Protein AF-A0A7V9P9R4-F1 (afdb_monomer_lite)

pLDDT: mean 74.54, std 16.04, range [38.25, 96.06]

Secondary structure (DSSP, 8-state):
-B-TTT--B--TT-SB-TTT--B------TTS---HHHHHHHHHHHHHHHHHHHHHHHHHHHHHT--HHHHHHHHHHHHHHHHHHHHHHHHHHHHHHHHHHHHHHHHHHHHHHHHHHHHHHHT---------SSS-S-------------

Radius of gyration: 39.97 Å; chains: 1; bounding box: 58×29×146 Å

Sequence (150 aa):
MFCQSCGNEIKEEQTFCRMCGEQASFGEISLFKMSLSKRASIFSLGAGGILIFLFLFIFLKSLLGLSDGVLFGFLLFTSLLSSGTAALLFMKIKEINGTFKKAESRRKIGNLREESKQIGEKSFVPISWSVTDKTTKNLLPNKKRITGEL

Structure (mmCIF, N/CA/C/O backbone):
data_AF-A0A7V9P9R4-F1
#
_entry.id   AF-A0A7V9P9R4-F1
#
loop_
_atom_site.group_PDB
_atom_site.id
_atom_site.type_symbol
_atom_site.label_atom_id
_atom_site.label_alt_id
_atom_site.label_comp_id
_atom_site.label_asym_id
_atom_site.label_entity_id
_atom_site.label_seq_id
_atom_site.pdbx_PDB_ins_code
_atom_site.Cartn_x
_atom_site.Cartn_y
_atom_site.Cartn_z
_atom_site.occupancy
_atom_site.B_iso_or_equiv
_atom_site.auth_seq_id
_atom_site.auth_comp_id
_atom_site.auth_asym_id
_atom_site.auth_atom_id
_atom_site.pdbx_PDB_model_num
ATOM 1 N N . MET A 1 1 ? -15.824 -6.589 24.892 1.00 67.94 1 MET A N 1
ATOM 2 C CA . MET A 1 1 ? -16.174 -6.024 23.555 1.00 67.94 1 MET A CA 1
ATOM 3 C C . MET A 1 1 ? -17.678 -5.779 23.499 1.00 67.94 1 MET A C 1
ATOM 5 O O . MET A 1 1 ? -18.345 -6.301 24.370 1.00 67.94 1 MET A O 1
ATOM 9 N N . PHE A 1 2 ? -18.242 -5.037 22.539 1.00 79.25 2 PHE A N 1
ATOM 10 C CA . PHE A 1 2 ? -19.699 -4.793 22.482 1.00 79.25 2 PHE A CA 1
ATOM 11 C C . PHE A 1 2 ? -20.305 -5.265 21.155 1.00 79.25 2 PHE A C 1
ATOM 13 O O . PHE A 1 2 ? -19.676 -5.125 20.105 1.00 79.25 2 PHE A O 1
ATOM 20 N N . CYS A 1 3 ? -21.517 -5.824 21.194 1.00 81.06 3 CYS A N 1
ATOM 21 C CA . CYS A 1 3 ? -22.257 -6.237 20.002 1.00 81.06 3 CYS A CA 1
ATOM 22 C C . CYS A 1 3 ? -22.604 -5.028 19.122 1.00 81.06 3 CYS A C 1
ATOM 24 O O . CYS A 1 3 ? -23.152 -4.051 19.624 1.00 81.06 3 CYS A O 1
ATOM 26 N N . GLN A 1 4 ? -22.372 -5.101 17.808 1.00 78.25 4 GLN A N 1
ATOM 27 C CA . GLN A 1 4 ? -22.763 -4.021 16.888 1.00 78.25 4 GLN A CA 1
ATOM 28 C C . GLN A 1 4 ? -24.280 -3.937 16.660 1.00 78.25 4 GLN A C 1
ATOM 30 O O . GLN A 1 4 ? -24.774 -2.878 16.288 1.00 78.25 4 GLN A O 1
ATOM 35 N N . SER A 1 5 ? -25.000 -5.038 16.893 1.00 79.69 5 SER A N 1
ATOM 36 C CA . SER A 1 5 ? -26.450 -5.129 16.697 1.00 79.69 5 SER A CA 1
ATOM 37 C C . SER A 1 5 ? -27.220 -4.656 17.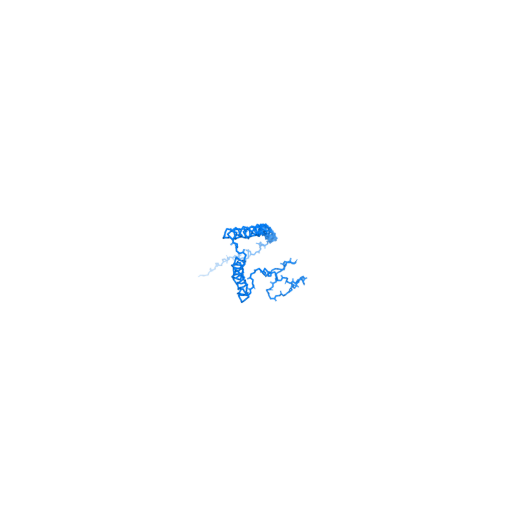939 1.00 79.69 5 SER A C 1
ATOM 39 O O . SER A 1 5 ? -28.125 -3.835 17.827 1.00 79.69 5 SER A O 1
ATOM 41 N N . CYS A 1 6 ? -26.819 -5.089 19.144 1.00 85.38 6 CYS A N 1
ATOM 42 C CA . CYS A 1 6 ? -27.561 -4.790 20.381 1.00 85.38 6 CYS A CA 1
ATOM 43 C C . CYS A 1 6 ? -26.795 -3.997 21.452 1.00 85.38 6 CYS A C 1
ATOM 45 O O . CYS A 1 6 ? -27.383 -3.632 22.463 1.00 85.38 6 CYS A O 1
ATOM 47 N N . GLY A 1 7 ? -25.495 -3.744 21.280 1.00 81.25 7 GLY A N 1
ATOM 48 C CA . GLY A 1 7 ? -24.700 -2.954 22.227 1.00 81.25 7 GLY A CA 1
ATOM 49 C C . GLY A 1 7 ? -24.293 -3.662 23.523 1.00 81.25 7 GLY A C 1
ATOM 50 O O . GLY A 1 7 ? -23.555 -3.070 24.302 1.00 81.25 7 GLY A O 1
ATOM 51 N N . ASN A 1 8 ? -24.695 -4.917 23.760 1.00 85.50 8 ASN A N 1
ATOM 52 C CA . ASN A 1 8 ? -24.302 -5.637 24.977 1.00 85.50 8 ASN A CA 1
ATOM 53 C C . ASN A 1 8 ? -22.847 -6.102 24.960 1.00 85.50 8 ASN A C 1
ATOM 55 O O . ASN A 1 8 ? -22.278 -6.400 23.905 1.00 85.50 8 ASN A O 1
ATOM 59 N N . GLU A 1 9 ? -22.262 -6.193 26.155 1.00 84.06 9 GLU A N 1
ATOM 60 C CA . GLU A 1 9 ? -20.896 -6.659 26.335 1.00 84.06 9 GLU A CA 1
ATOM 61 C C . GLU A 1 9 ? -20.777 -8.150 25.982 1.00 84.06 9 GLU A C 1
ATOM 63 O O . GLU A 1 9 ? -21.496 -9.005 26.499 1.00 84.06 9 GLU A O 1
ATOM 68 N N . ILE A 1 10 ? -19.863 -8.459 25.070 1.00 85.50 10 ILE A N 1
ATOM 69 C CA . ILE A 1 10 ? -19.500 -9.804 24.646 1.00 85.50 10 ILE A CA 1
ATOM 70 C C . ILE A 1 10 ? -18.075 -10.094 25.146 1.00 85.50 10 ILE A C 1
ATOM 72 O O . ILE A 1 10 ? -17.202 -9.216 25.158 1.00 85.50 10 ILE A O 1
ATOM 76 N N . LYS A 1 11 ? -17.835 -11.340 25.562 1.00 80.62 11 LYS A N 1
ATOM 77 C CA . LYS A 1 11 ? -16.495 -11.858 25.878 1.00 80.62 11 LYS A CA 1
ATOM 78 C C . LYS A 1 11 ? -15.763 -12.233 24.587 1.00 80.62 11 LYS A C 1
ATOM 80 O O . LYS A 1 11 ? -16.394 -12.753 23.675 1.00 80.62 11 LYS A O 1
ATOM 85 N N . GLU A 1 12 ? -14.451 -12.005 24.524 1.00 71.75 12 GLU A N 1
ATOM 86 C CA . GLU A 1 12 ? -13.633 -12.179 23.305 1.00 71.75 12 GLU A CA 1
ATOM 87 C C . GLU A 1 12 ? -13.677 -13.596 22.704 1.00 71.75 12 GLU A C 1
ATOM 89 O O . GLU A 1 12 ? -13.455 -13.766 21.512 1.00 71.75 12 GLU A O 1
ATOM 94 N N . GLU A 1 13 ? -14.030 -14.605 23.500 1.00 77.25 13 GLU A N 1
ATOM 95 C CA . GLU A 1 13 ? -14.123 -16.005 23.069 1.00 77.25 13 GLU A CA 1
ATOM 96 C C . GLU A 1 13 ? -15.491 -16.391 22.468 1.00 77.25 13 GLU A C 1
ATOM 98 O O . GLU A 1 13 ? -15.680 -17.526 22.033 1.00 77.25 13 GLU A O 1
ATOM 103 N N . GLN A 1 14 ? -16.482 -15.491 22.462 1.00 73.25 14 GLN A N 1
ATOM 104 C CA . GLN A 1 14 ? -17.841 -15.817 22.014 1.00 73.25 14 GLN A CA 1
ATOM 105 C C . GLN A 1 14 ? -18.057 -15.455 20.542 1.00 73.25 14 GLN A C 1
ATOM 107 O O . GLN A 1 14 ? -17.936 -14.300 20.144 1.00 73.25 14 GLN A O 1
ATOM 112 N N . THR A 1 15 ? -18.443 -16.454 19.746 1.00 77.50 15 THR A N 1
ATOM 113 C CA . THR A 1 15 ? -18.697 -16.342 18.298 1.00 77.50 15 THR A CA 1
ATOM 114 C C . THR A 1 15 ? -20.060 -15.735 17.951 1.00 77.50 15 THR A C 1
ATOM 116 O O . THR A 1 15 ? -20.288 -15.313 16.820 1.00 77.50 15 THR A O 1
ATOM 119 N N . PHE A 1 16 ? -20.971 -15.651 18.917 1.00 83.94 16 PHE A N 1
ATOM 120 C CA . PHE A 1 16 ? -22.312 -15.096 18.756 1.00 83.94 16 PHE A CA 1
ATOM 121 C C . PHE A 1 16 ? -22.709 -14.284 19.987 1.00 83.94 16 PHE A C 1
ATOM 123 O O . PHE A 1 16 ? -22.315 -14.587 21.118 1.00 83.94 16 PHE A O 1
ATOM 130 N N . CYS A 1 17 ? -23.510 -13.241 19.776 1.00 85.69 17 CYS A N 1
ATOM 131 C CA . CYS A 1 17 ? -24.072 -12.482 20.877 1.00 85.69 17 CYS A CA 1
ATOM 132 C C . CYS A 1 17 ? -25.165 -13.305 21.568 1.00 85.69 17 CYS A C 1
ATOM 134 O O . CYS A 1 17 ? -26.180 -13.636 20.961 1.00 85.69 17 CYS A O 1
ATOM 136 N N . ARG A 1 18 ? -25.009 -13.578 22.867 1.00 84.31 18 ARG A N 1
ATOM 137 C CA . ARG A 1 18 ? -26.010 -14.315 23.663 1.00 84.31 18 ARG A CA 1
ATOM 138 C C . ARG A 1 18 ? -27.357 -13.597 23.809 1.00 84.31 18 ARG A C 1
ATOM 140 O O . ARG A 1 18 ? -28.309 -14.216 24.262 1.00 84.31 18 ARG A O 1
ATOM 147 N N . MET A 1 19 ? -27.422 -12.310 23.468 1.00 84.56 19 MET A N 1
ATOM 148 C CA . MET A 1 19 ? -28.612 -11.478 23.664 1.00 84.56 19 MET A CA 1
ATOM 149 C C . MET A 1 19 ? -29.461 -11.350 22.407 1.00 84.56 19 MET A C 1
ATOM 151 O O . MET A 1 19 ? -30.678 -11.432 22.492 1.00 84.56 19 MET A O 1
ATOM 155 N N . CYS A 1 20 ? -28.833 -11.138 21.248 1.00 86.75 20 CYS A N 1
ATOM 156 C CA . CYS A 1 20 ? -29.553 -10.953 19.986 1.00 86.75 20 CYS A CA 1
ATOM 157 C C . CYS A 1 20 ? -29.350 -12.094 18.984 1.00 86.75 20 CYS A C 1
ATOM 159 O O . CYS A 1 20 ? -29.992 -12.089 17.943 1.00 86.75 20 CYS A O 1
ATOM 161 N N . GLY A 1 21 ? -28.461 -13.055 19.259 1.00 79.69 21 GLY A N 1
ATOM 162 C CA . GLY A 1 21 ? -28.172 -14.172 18.352 1.00 79.69 21 GLY A CA 1
ATOM 163 C C . GLY A 1 21 ? -27.371 -13.788 17.105 1.00 79.69 21 GLY A C 1
ATOM 164 O O . GLY A 1 21 ? -26.949 -14.674 16.367 1.00 79.69 21 GLY A O 1
ATOM 165 N N . GLU A 1 22 ? -27.116 -12.496 16.887 1.00 82.31 22 GLU A N 1
ATOM 166 C CA . GLU A 1 22 ? -26.260 -12.016 15.807 1.00 82.31 22 GLU A CA 1
ATOM 167 C C . GLU A 1 22 ? -24.870 -12.641 15.950 1.00 82.31 22 GLU A C 1
ATOM 169 O O . GLU A 1 22 ? -24.303 -12.678 17.056 1.00 82.31 22 GLU A O 1
ATOM 174 N N . GLN A 1 23 ? -24.304 -13.115 14.837 1.00 76.81 23 GLN A N 1
ATOM 175 C CA . GLN A 1 23 ? -22.905 -13.519 14.832 1.00 76.81 23 GLN A CA 1
ATOM 176 C C . GLN A 1 23 ? -22.093 -12.329 15.325 1.00 76.81 23 GLN A C 1
ATOM 178 O O . GLN A 1 23 ? -22.276 -11.199 14.865 1.00 76.81 23 GLN A O 1
ATOM 183 N N . ALA A 1 24 ? -21.214 -12.573 16.298 1.00 66.50 24 ALA A N 1
ATOM 184 C CA . ALA A 1 24 ? -20.205 -11.597 16.635 1.00 66.50 24 ALA A CA 1
ATOM 185 C C . ALA A 1 24 ? -19.311 -11.561 15.401 1.00 66.50 24 ALA A C 1
ATOM 187 O O . ALA A 1 24 ? -18.390 -12.361 15.269 1.00 66.50 24 ALA A O 1
ATOM 188 N N . SER A 1 25 ? -19.663 -10.705 14.436 1.00 56.19 25 SER A N 1
ATOM 189 C CA . SER A 1 25 ? -18.805 -10.390 13.318 1.00 56.19 25 SER A CA 1
ATOM 190 C C . SER A 1 25 ? -17.553 -9.883 13.994 1.00 56.19 25 SER A C 1
ATOM 192 O O . SER A 1 25 ? -17.549 -8.772 14.538 1.00 56.19 25 SER A O 1
ATOM 194 N N . PHE A 1 26 ? -16.543 -10.748 14.077 1.00 57.81 26 PHE A N 1
ATOM 195 C CA . PHE A 1 26 ? -15.207 -10.357 14.439 1.00 57.81 26 PHE A CA 1
ATOM 196 C C . PHE A 1 26 ? -14.864 -9.325 13.383 1.00 57.81 26 PHE A C 1
ATOM 198 O O . PHE A 1 26 ? -14.422 -9.642 12.283 1.00 57.81 26 PHE A O 1
ATOM 205 N N . GLY A 1 27 ? -15.135 -8.065 13.709 1.00 50.34 27 GLY A N 1
ATOM 206 C CA . GLY A 1 27 ? -14.504 -6.922 13.108 1.00 50.34 27 GLY A CA 1
ATOM 207 C C . GLY A 1 27 ? -13.055 -6.986 13.547 1.00 50.34 27 GLY A C 1
ATOM 208 O O . GLY A 1 27 ? -12.561 -6.086 14.220 1.00 50.34 27 GLY A O 1
ATOM 209 N N . GLU A 1 28 ? -12.362 -8.060 13.162 1.00 44.91 28 GLU A N 1
ATOM 210 C CA . GLU A 1 28 ? -11.021 -7.890 12.695 1.00 44.91 28 GLU A CA 1
ATOM 211 C C . GLU A 1 28 ? -11.155 -6.793 11.649 1.00 44.91 28 GLU A C 1
ATOM 213 O O . GLU A 1 28 ? -11.592 -6.981 10.517 1.00 44.91 28 GLU A O 1
ATOM 218 N N . ILE A 1 29 ? -10.757 -5.598 12.057 1.00 47.09 29 ILE A N 1
ATOM 219 C CA . ILE A 1 29 ? -9.918 -4.784 11.210 1.00 47.09 29 ILE A CA 1
ATOM 220 C C . ILE A 1 29 ? -8.764 -5.724 10.821 1.00 47.09 29 ILE A C 1
ATOM 222 O O . ILE A 1 29 ? -7.676 -5.695 11.394 1.00 47.09 29 ILE A O 1
ATOM 226 N N . SER A 1 30 ? -9.009 -6.613 9.856 1.00 46.31 30 SER A N 1
ATOM 227 C CA . SER A 1 30 ? -8.054 -7.527 9.239 1.00 46.31 30 SER A CA 1
ATOM 228 C C . SER A 1 30 ? -7.151 -6.727 8.304 1.00 46.31 30 SER A C 1
ATOM 230 O O . SER A 1 30 ? -6.740 -7.184 7.243 1.00 46.31 30 SER A O 1
ATOM 232 N N . LEU A 1 31 ? -6.867 -5.485 8.691 1.00 48.53 31 LEU A N 1
ATOM 233 C CA . LEU A 1 31 ? -5.970 -4.590 8.009 1.00 48.53 31 LEU A CA 1
ATOM 234 C C . LEU A 1 31 ? -4.536 -4.883 8.455 1.00 48.53 31 LEU A C 1
ATOM 236 O O . LEU A 1 31 ? -3.629 -4.624 7.681 1.00 48.53 31 LEU A O 1
ATOM 240 N N . PHE A 1 32 ? -4.284 -5.500 9.625 1.00 44.38 32 PHE A N 1
ATOM 241 C CA . PHE A 1 32 ? -2.894 -5.688 10.074 1.00 44.38 32 PHE A CA 1
ATOM 242 C C . PHE A 1 32 ? -2.544 -6.936 10.907 1.00 44.38 32 PHE A C 1
ATOM 244 O O . PHE A 1 32 ? -1.455 -6.970 11.476 1.00 44.38 32 PHE A O 1
ATOM 251 N N . LYS A 1 33 ? -3.361 -8.000 10.924 1.00 38.25 33 LYS A N 1
ATOM 252 C CA . LYS A 1 33 ? -2.984 -9.296 11.541 1.00 38.25 33 LYS A CA 1
ATOM 253 C C . LYS A 1 33 ? -2.697 -10.399 10.518 1.00 38.25 33 LYS A C 1
ATOM 255 O O . LYS A 1 33 ? -2.947 -11.575 10.735 1.00 38.25 33 LYS A O 1
ATOM 260 N N . MET A 1 34 ? -2.101 -10.029 9.386 1.00 44.72 34 MET A N 1
ATOM 261 C CA . MET A 1 34 ? -1.470 -11.017 8.516 1.00 44.72 34 MET A CA 1
ATOM 262 C C . MET A 1 34 ? -0.195 -11.509 9.215 1.00 44.72 34 MET A C 1
ATOM 264 O O . MET A 1 34 ? 0.756 -10.742 9.372 1.00 44.72 34 MET A O 1
ATOM 268 N N . SER A 1 35 ? -0.221 -12.764 9.672 1.00 43.94 35 SER A N 1
ATOM 269 C CA . SER A 1 35 ? 0.888 -13.524 10.264 1.00 43.94 35 SER A CA 1
ATOM 270 C C . SER A 1 35 ? 2.252 -13.106 9.700 1.00 43.94 35 SER A C 1
ATOM 272 O O . SER A 1 35 ? 2.433 -13.120 8.478 1.00 43.94 35 SER A O 1
ATOM 274 N N . LEU A 1 36 ? 3.213 -12.792 10.576 1.00 50.97 36 LEU A N 1
ATOM 275 C CA . LEU A 1 36 ? 4.582 -12.377 10.230 1.00 50.97 36 LEU A CA 1
ATOM 276 C C . LEU A 1 36 ? 5.236 -13.286 9.162 1.00 50.97 36 LEU A C 1
ATOM 278 O O . LEU A 1 36 ? 5.972 -12.810 8.305 1.00 50.97 36 LEU A O 1
ATOM 282 N N . SER A 1 37 ? 4.881 -14.575 9.154 1.00 53.00 37 SER A N 1
ATOM 283 C CA . SER A 1 37 ? 5.347 -15.588 8.197 1.00 53.00 37 SER A CA 1
ATOM 284 C C . SER A 1 37 ? 4.867 -15.379 6.744 1.00 53.00 37 SER A C 1
ATOM 286 O O . SER A 1 37 ? 5.619 -15.654 5.814 1.00 53.00 37 SER A O 1
ATOM 288 N N . LYS A 1 38 ? 3.672 -14.814 6.504 1.00 50.56 38 LYS A N 1
ATOM 289 C CA . LYS A 1 38 ? 3.170 -14.537 5.136 1.00 50.56 38 LYS A CA 1
ATOM 290 C C . LYS A 1 38 ? 3.608 -13.178 4.585 1.00 50.56 38 LYS A C 1
ATOM 292 O O . LYS A 1 38 ? 3.586 -12.983 3.370 1.00 50.56 38 LYS A O 1
ATOM 297 N N . ARG A 1 39 ? 4.072 -12.262 5.443 1.00 48.28 39 ARG A N 1
ATOM 298 C CA . ARG A 1 39 ? 4.595 -10.950 5.022 1.00 48.28 39 ARG A CA 1
ATOM 299 C C . ARG A 1 39 ? 5.904 -11.067 4.240 1.00 48.28 39 ARG A C 1
ATOM 301 O O . ARG A 1 39 ? 6.100 -10.302 3.304 1.00 48.28 39 ARG A O 1
ATOM 308 N N . ALA A 1 40 ? 6.736 -12.070 4.523 1.00 50.25 40 ALA A N 1
ATOM 309 C CA . ALA A 1 40 ? 7.967 -12.312 3.766 1.00 50.25 40 ALA A CA 1
ATOM 310 C C . ALA A 1 40 ? 7.711 -12.654 2.279 1.00 50.25 40 ALA A C 1
ATOM 312 O O . ALA A 1 40 ? 8.481 -12.239 1.416 1.00 50.25 40 ALA A O 1
ATOM 313 N N . SER A 1 41 ? 6.598 -13.328 1.955 1.00 49.88 41 SER A N 1
ATOM 314 C CA . SER A 1 41 ? 6.263 -13.688 0.563 1.00 49.88 41 SER A CA 1
ATOM 315 C C . SER A 1 41 ? 5.853 -12.487 -0.299 1.00 49.88 41 SER A C 1
ATOM 317 O O . SER A 1 41 ? 6.178 -12.427 -1.482 1.00 49.88 41 SER A O 1
ATOM 319 N N . ILE A 1 42 ? 5.211 -11.481 0.301 1.00 54.25 42 ILE A N 1
ATOM 320 C CA . ILE A 1 42 ? 4.761 -10.280 -0.415 1.00 54.25 42 ILE A CA 1
ATOM 321 C C . ILE A 1 42 ? 5.949 -9.343 -0.688 1.00 54.25 42 ILE A C 1
ATOM 323 O O . ILE A 1 42 ? 6.040 -8.761 -1.767 1.00 54.25 42 ILE A O 1
ATOM 327 N N . PHE A 1 43 ? 6.914 -9.258 0.235 1.00 52.31 43 PHE A N 1
ATOM 328 C CA . PHE A 1 43 ? 8.161 -8.520 -0.006 1.00 52.31 43 PHE A CA 1
ATOM 329 C C . PHE A 1 43 ? 9.075 -9.213 -1.031 1.00 52.31 43 PHE A C 1
ATOM 331 O O . PHE A 1 43 ? 9.731 -8.529 -1.815 1.00 52.31 43 PHE A O 1
ATOM 338 N N . SER A 1 44 ? 9.068 -10.549 -1.088 1.00 54.72 44 SER A N 1
ATOM 339 C CA . SER A 1 44 ? 9.792 -11.331 -2.103 1.00 54.72 44 SER A CA 1
ATOM 340 C C . SER A 1 44 ? 9.262 -11.086 -3.523 1.00 54.72 44 SER A C 1
ATOM 342 O O . SER A 1 44 ? 10.059 -10.894 -4.441 1.00 54.72 44 SER A O 1
ATOM 344 N N . LEU A 1 45 ? 7.939 -11.018 -3.702 1.00 55.22 45 LEU A N 1
ATOM 345 C CA . LEU A 1 45 ? 7.324 -10.690 -4.993 1.00 55.22 45 LEU A CA 1
ATOM 346 C C . LEU A 1 45 ? 7.561 -9.231 -5.404 1.00 55.22 45 LEU A C 1
ATOM 348 O O . LEU A 1 45 ? 7.794 -8.964 -6.579 1.00 55.22 45 LEU A O 1
ATOM 352 N N . GLY A 1 46 ? 7.564 -8.299 -4.446 1.00 65.31 46 GLY A N 1
ATOM 353 C CA . GLY A 1 46 ? 7.858 -6.891 -4.716 1.00 65.31 46 GLY A CA 1
ATOM 354 C C . GLY A 1 46 ? 9.299 -6.665 -5.179 1.00 65.31 46 GLY A C 1
ATOM 355 O O . GLY A 1 46 ? 9.526 -6.120 -6.256 1.00 65.31 46 GLY A O 1
ATOM 356 N N . ALA A 1 47 ? 10.282 -7.124 -4.400 1.00 69.69 47 ALA A N 1
ATOM 357 C CA . ALA A 1 47 ? 11.694 -6.920 -4.730 1.00 69.69 47 ALA A CA 1
ATOM 358 C C . ALA A 1 47 ? 12.141 -7.755 -5.945 1.00 69.69 47 ALA A C 1
ATOM 360 O O . ALA A 1 47 ? 12.839 -7.245 -6.822 1.00 69.69 47 ALA A O 1
ATOM 361 N N . GLY A 1 48 ? 11.699 -9.015 -6.037 1.00 78.12 48 GLY A N 1
ATOM 362 C CA . GLY A 1 48 ? 11.997 -9.882 -7.179 1.00 78.12 48 GLY A CA 1
ATOM 363 C C . GLY A 1 48 ? 11.339 -9.396 -8.471 1.00 78.12 48 GLY A C 1
ATOM 364 O O . GLY A 1 48 ? 11.982 -9.380 -9.518 1.00 78.12 48 GLY A O 1
ATOM 365 N N . GLY A 1 49 ? 10.092 -8.922 -8.393 1.00 81.94 49 GLY A N 1
ATOM 366 C CA . GLY A 1 49 ? 9.377 -8.357 -9.537 1.00 81.94 49 GLY A CA 1
ATOM 367 C C . GLY A 1 49 ? 10.077 -7.130 -10.117 1.00 81.94 49 GLY A C 1
ATOM 368 O O . GLY A 1 49 ? 10.215 -7.030 -11.333 1.00 81.94 49 GLY A O 1
ATOM 369 N N . ILE A 1 50 ? 10.596 -6.240 -9.264 1.00 83.31 50 ILE A N 1
ATOM 370 C CA . ILE A 1 50 ? 11.358 -5.064 -9.710 1.00 83.31 50 ILE A CA 1
ATOM 371 C C . ILE A 1 50 ? 12.638 -5.489 -10.440 1.00 83.31 50 ILE A C 1
ATOM 373 O O . ILE A 1 50 ? 12.924 -4.962 -11.512 1.00 83.31 50 ILE A O 1
ATOM 377 N N . LEU A 1 51 ? 13.386 -6.463 -9.912 1.00 86.00 51 LEU A N 1
ATOM 378 C CA . LEU A 1 51 ? 14.609 -6.953 -10.558 1.00 86.00 51 LEU A CA 1
ATOM 379 C C . LEU A 1 51 ? 14.329 -7.617 -11.912 1.00 86.00 51 LEU A C 1
ATOM 381 O O . LEU A 1 51 ? 15.033 -7.337 -12.880 1.00 86.00 51 LEU A O 1
ATOM 385 N N . ILE A 1 52 ? 13.283 -8.444 -12.000 1.00 89.12 52 ILE A N 1
ATOM 386 C CA . ILE A 1 52 ? 12.854 -9.069 -13.260 1.00 89.12 52 ILE A CA 1
ATOM 387 C C . ILE A 1 52 ? 12.447 -7.996 -14.269 1.00 89.12 52 ILE A C 1
ATOM 389 O O . ILE A 1 52 ? 12.845 -8.062 -15.430 1.00 89.12 52 ILE A O 1
ATOM 393 N N . PHE A 1 53 ? 11.691 -6.989 -13.830 1.00 86.06 53 PHE A N 1
ATOM 394 C CA . PHE A 1 53 ? 11.251 -5.903 -14.696 1.00 86.06 53 PHE A CA 1
ATOM 395 C C . PHE A 1 53 ? 12.435 -5.082 -15.218 1.00 86.06 53 PHE A C 1
ATOM 397 O O . PHE A 1 53 ? 12.508 -4.817 -16.414 1.00 86.06 53 PHE A O 1
ATOM 404 N N . LEU A 1 54 ? 13.402 -4.742 -14.356 1.00 87.00 54 LEU A N 1
ATOM 405 C CA . LEU A 1 54 ? 14.633 -4.054 -14.757 1.00 87.00 54 LEU A CA 1
ATOM 406 C C . LEU A 1 54 ? 15.457 -4.889 -15.742 1.00 87.00 54 LEU A C 1
ATOM 408 O O . LEU A 1 54 ? 15.922 -4.358 -16.749 1.00 87.00 54 LEU A O 1
ATOM 412 N N . PHE A 1 55 ? 15.604 -6.191 -15.488 1.00 90.25 55 PHE A N 1
ATOM 413 C CA . PHE A 1 55 ? 16.336 -7.091 -16.376 1.00 90.25 55 PHE A CA 1
ATOM 414 C C . PHE A 1 55 ? 15.668 -7.201 -17.751 1.00 90.25 55 PHE A C 1
ATOM 416 O O . PHE A 1 55 ? 16.333 -7.044 -18.775 1.00 90.25 55 PHE A O 1
ATOM 423 N N . LEU A 1 56 ? 14.344 -7.387 -17.780 1.00 89.69 56 LEU A N 1
ATOM 424 C CA . LEU A 1 56 ? 13.551 -7.393 -19.008 1.00 89.69 56 LEU A CA 1
ATOM 425 C C . LEU A 1 56 ? 13.729 -6.073 -19.771 1.00 89.69 56 LEU A C 1
ATOM 427 O O . LEU A 1 56 ? 13.930 -6.078 -20.980 1.00 89.69 56 LEU A O 1
ATOM 431 N N . PHE A 1 57 ? 13.724 -4.942 -19.069 1.00 86.00 57 PHE A N 1
ATOM 432 C CA . PHE A 1 57 ? 13.871 -3.627 -19.685 1.00 86.00 57 PHE A CA 1
ATOM 433 C C . PHE A 1 57 ? 15.259 -3.415 -20.312 1.00 86.00 57 PHE A C 1
ATOM 435 O O . PHE A 1 57 ? 15.364 -2.919 -21.435 1.00 86.00 57 PHE A O 1
ATOM 442 N N . ILE A 1 58 ? 16.328 -3.844 -19.628 1.00 87.94 58 ILE A N 1
ATOM 443 C CA . ILE A 1 58 ? 17.700 -3.831 -20.167 1.00 87.94 58 ILE A CA 1
ATOM 444 C C . ILE A 1 58 ? 17.805 -4.753 -21.391 1.00 87.94 58 ILE A C 1
ATOM 446 O O . ILE A 1 58 ? 18.437 -4.395 -22.389 1.00 87.94 58 ILE A O 1
ATOM 450 N N . PHE A 1 59 ? 17.153 -5.915 -21.339 1.00 91.62 59 PHE A N 1
ATOM 451 C CA . PHE A 1 59 ? 17.116 -6.863 -22.447 1.00 91.62 59 PHE A CA 1
ATOM 452 C C . PHE A 1 59 ? 16.385 -6.290 -23.671 1.00 91.62 59 PHE A C 1
ATOM 454 O O . PHE A 1 59 ? 16.936 -6.314 -24.771 1.00 91.62 59 PHE A O 1
ATOM 461 N N . LEU A 1 60 ? 15.204 -5.681 -23.489 1.00 87.38 60 LEU A N 1
ATOM 462 C CA . LEU A 1 60 ? 14.489 -4.984 -24.567 1.00 87.38 60 LEU A CA 1
ATOM 463 C C . LEU A 1 60 ? 15.323 -3.844 -25.156 1.00 87.38 60 LEU A C 1
ATOM 465 O O . LEU A 1 60 ? 15.364 -3.692 -26.374 1.00 87.38 60 LEU A O 1
ATOM 469 N N . LYS A 1 61 ? 16.029 -3.071 -24.322 1.00 87.62 61 LYS A N 1
ATOM 470 C CA . LYS A 1 61 ? 16.929 -2.021 -24.811 1.00 87.62 61 LYS A CA 1
ATOM 471 C C . LYS A 1 61 ? 18.003 -2.588 -25.747 1.00 87.62 61 LYS A C 1
ATOM 473 O O . LYS A 1 61 ? 18.221 -2.009 -26.809 1.00 87.62 61 LYS A O 1
ATOM 478 N N . SER A 1 62 ? 18.633 -3.709 -25.379 1.00 89.94 62 SER A N 1
ATOM 479 C CA . SER A 1 62 ? 19.626 -4.376 -26.242 1.00 89.94 62 SER A CA 1
ATOM 480 C C . SER A 1 62 ? 19.025 -4.885 -27.551 1.00 89.94 62 SER A C 1
ATOM 482 O O . SER A 1 62 ? 19.692 -4.844 -28.577 1.00 89.94 62 SER A O 1
ATOM 484 N N . LEU A 1 63 ? 17.768 -5.335 -27.531 1.00 93.44 63 LEU A N 1
ATOM 485 C CA . LEU A 1 63 ? 17.076 -5.862 -28.711 1.00 93.44 63 LEU A CA 1
ATOM 486 C C . LEU A 1 63 ? 16.618 -4.771 -29.687 1.00 93.44 63 LEU A C 1
ATOM 488 O O . LEU A 1 63 ? 16.663 -4.974 -30.896 1.00 93.44 63 LEU A O 1
ATOM 492 N N . LEU A 1 64 ? 16.161 -3.629 -29.169 1.00 92.38 64 LEU A N 1
ATOM 493 C CA . LEU A 1 64 ? 15.540 -2.559 -29.959 1.00 92.38 64 LEU A CA 1
ATOM 494 C C . LEU A 1 64 ? 16.489 -1.400 -30.299 1.00 92.38 64 LEU A C 1
ATOM 496 O O . LEU A 1 64 ? 16.100 -0.517 -31.059 1.00 92.38 64 LEU A O 1
ATOM 500 N N . GLY A 1 65 ? 17.702 -1.359 -29.735 1.00 92.44 65 GLY A N 1
ATOM 501 C CA . GLY A 1 65 ? 18.656 -0.269 -29.980 1.00 92.44 65 GLY A CA 1
ATOM 502 C C . GLY A 1 65 ? 18.149 1.104 -29.515 1.00 92.44 65 GLY A C 1
ATOM 503 O O . GLY A 1 65 ? 18.500 2.131 -30.092 1.00 92.44 65 GLY A O 1
ATOM 504 N N . LEU A 1 66 ? 17.283 1.128 -28.498 1.00 90.75 66 LEU A N 1
ATOM 505 C CA . LEU A 1 66 ? 16.672 2.352 -27.977 1.00 90.75 66 LEU A CA 1
ATOM 506 C C . LEU A 1 66 ? 17.721 3.283 -27.357 1.00 90.75 66 LEU A C 1
ATOM 508 O O . LEU A 1 66 ? 18.599 2.844 -26.609 1.00 90.75 66 LEU A O 1
ATOM 512 N N . SER A 1 67 ? 17.584 4.585 -27.621 1.00 93.12 67 SER A N 1
ATOM 513 C CA . SER A 1 67 ? 18.445 5.606 -27.024 1.00 93.12 67 SER A CA 1
ATOM 514 C C . SER A 1 67 ? 18.196 5.745 -25.518 1.00 93.12 67 SER A C 1
ATOM 516 O O . SER A 1 67 ? 17.078 5.558 -25.026 1.00 93.12 67 SER A O 1
ATOM 518 N N . ASP A 1 68 ? 19.240 6.122 -24.775 1.00 88.19 68 ASP A N 1
ATOM 519 C CA . ASP A 1 68 ? 19.181 6.311 -23.317 1.00 88.19 68 ASP A CA 1
ATOM 520 C C . ASP A 1 68 ? 18.103 7.312 -22.881 1.00 88.19 68 ASP A C 1
ATOM 522 O O . ASP A 1 68 ? 17.486 7.154 -21.825 1.00 88.19 68 ASP A O 1
ATOM 526 N N . GLY A 1 69 ? 17.821 8.307 -23.726 1.00 90.88 69 GLY A N 1
ATOM 527 C CA . GLY A 1 69 ? 16.790 9.309 -23.468 1.00 90.88 69 GLY A CA 1
ATOM 528 C C . GLY A 1 69 ? 15.384 8.716 -23.354 1.00 90.88 69 GLY A C 1
ATOM 529 O O . GLY A 1 69 ? 14.612 9.141 -22.495 1.00 90.88 69 GLY A O 1
ATOM 530 N N . VAL A 1 70 ? 15.054 7.698 -24.158 1.00 87.50 70 VAL A N 1
ATOM 531 C CA . VAL A 1 70 ? 13.727 7.056 -24.111 1.00 87.50 70 VAL A CA 1
ATOM 532 C C . VAL A 1 70 ? 13.543 6.285 -22.804 1.00 87.50 70 VAL A C 1
ATOM 534 O O . VAL A 1 70 ? 12.471 6.332 -22.200 1.00 87.50 70 VAL A O 1
ATOM 537 N N . LEU A 1 71 ? 14.603 5.630 -22.322 1.00 84.69 71 LEU A N 1
ATOM 538 C CA . LEU A 1 71 ? 14.589 4.899 -21.056 1.00 84.69 71 LEU A CA 1
ATOM 539 C C . LEU A 1 71 ? 14.384 5.844 -19.866 1.00 84.69 71 LEU A C 1
ATOM 541 O O . LEU A 1 71 ? 13.547 5.579 -19.002 1.00 84.69 71 LEU A O 1
ATOM 545 N N . PHE A 1 72 ? 15.096 6.972 -19.853 1.00 87.25 72 PHE A N 1
ATOM 546 C CA . PHE A 1 72 ? 14.933 7.985 -18.812 1.00 87.25 72 PHE A CA 1
ATOM 547 C C . PHE A 1 72 ? 13.527 8.602 -18.828 1.00 87.25 72 PHE A C 1
ATOM 549 O O . PHE A 1 72 ? 12.898 8.739 -17.778 1.00 87.25 72 PHE A O 1
ATOM 556 N N . GLY A 1 73 ? 12.992 8.890 -20.019 1.00 90.62 73 GLY A N 1
ATOM 557 C CA . GLY A 1 73 ? 11.622 9.379 -20.182 1.00 90.62 73 GLY A CA 1
ATOM 558 C C . GLY A 1 73 ? 10.576 8.399 -19.644 1.00 90.62 73 GLY A C 1
ATOM 559 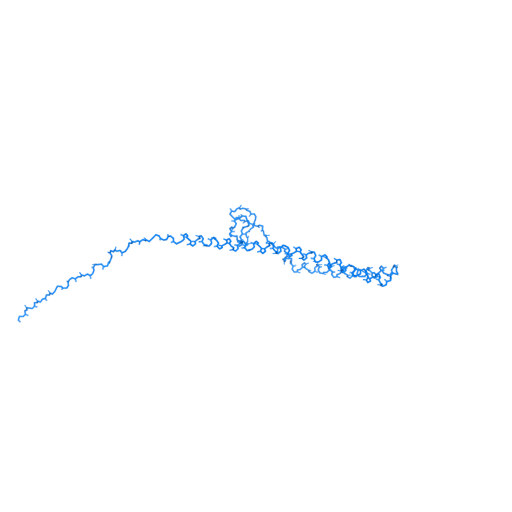O O . GLY A 1 73 ? 9.672 8.804 -18.913 1.00 90.62 73 GLY A O 1
ATOM 560 N N . PHE A 1 74 ? 10.726 7.104 -19.934 1.00 86.50 74 PHE A N 1
ATOM 561 C CA . PHE A 1 74 ? 9.814 6.075 -19.433 1.00 86.50 74 PHE A CA 1
ATOM 562 C C . PHE A 1 74 ? 9.863 5.944 -17.904 1.00 86.50 74 PHE A C 1
ATOM 564 O O . PHE A 1 74 ? 8.814 5.882 -17.266 1.00 86.50 74 PHE A O 1
ATOM 571 N N . LEU A 1 75 ? 11.059 5.954 -17.304 1.00 86.50 75 LEU A N 1
ATOM 572 C CA . LEU A 1 75 ? 11.222 5.895 -15.845 1.00 86.50 75 LEU A CA 1
ATOM 573 C C . LEU A 1 75 ? 10.594 7.100 -15.136 1.00 86.50 75 LEU A C 1
ATOM 575 O O . LEU A 1 75 ? 9.938 6.943 -14.105 1.00 86.50 75 LEU A O 1
ATOM 579 N N . LEU A 1 76 ? 10.756 8.303 -15.689 1.00 91.25 76 LEU A N 1
ATOM 580 C CA . LEU A 1 76 ? 10.093 9.491 -15.153 1.00 91.25 76 LEU A CA 1
ATOM 581 C C . LEU A 1 76 ? 8.572 9.383 -15.269 1.00 91.25 76 LEU A C 1
ATOM 583 O O . LEU A 1 76 ? 7.855 9.713 -14.325 1.00 91.25 76 LEU A O 1
ATOM 587 N N . PHE A 1 77 ? 8.076 8.878 -16.396 1.00 91.19 77 PHE A N 1
ATOM 588 C CA . PHE A 1 77 ? 6.647 8.712 -16.622 1.00 91.19 77 PHE A CA 1
ATOM 589 C C . PHE A 1 77 ? 6.013 7.694 -15.662 1.00 91.19 77 PHE A C 1
ATOM 591 O O . PHE A 1 77 ? 4.989 7.987 -15.043 1.00 91.19 77 PHE A O 1
ATOM 598 N N . THR A 1 78 ? 6.629 6.524 -15.463 1.00 87.19 78 THR A N 1
ATOM 599 C CA . THR A 1 78 ? 6.127 5.525 -14.502 1.00 87.19 78 THR A CA 1
ATOM 600 C C . THR A 1 78 ? 6.216 6.021 -13.059 1.00 87.19 78 THR A C 1
ATOM 602 O O . THR A 1 78 ? 5.305 5.773 -12.266 1.00 87.19 78 THR A O 1
ATOM 605 N N . SER A 1 79 ? 7.257 6.787 -12.721 1.00 89.50 79 SER A N 1
ATOM 606 C CA . SER A 1 79 ? 7.373 7.458 -11.422 1.00 89.50 79 SER A CA 1
ATOM 607 C C . SER A 1 79 ? 6.229 8.455 -11.195 1.00 89.50 79 SER A C 1
ATOM 609 O O . SER A 1 79 ? 5.569 8.416 -10.156 1.00 89.50 79 SER A O 1
ATOM 611 N N . LEU A 1 80 ? 5.896 9.278 -12.195 1.00 95.50 80 LEU A N 1
ATOM 612 C CA . LEU A 1 80 ? 4.765 10.207 -12.121 1.00 95.50 80 LEU A CA 1
ATOM 613 C C . LEU A 1 80 ? 3.423 9.480 -11.971 1.00 95.50 80 LEU A C 1
ATOM 615 O O . LEU A 1 80 ? 2.611 9.868 -11.131 1.00 95.50 80 LEU A O 1
ATOM 619 N N . LEU A 1 81 ? 3.203 8.405 -12.733 1.00 92.69 81 LEU A N 1
ATOM 620 C CA . LEU A 1 81 ? 1.986 7.597 -12.623 1.00 92.69 81 LEU A CA 1
ATOM 621 C C . LEU A 1 81 ? 1.857 6.945 -11.243 1.00 92.69 81 LEU A C 1
ATOM 623 O O . LEU A 1 81 ? 0.804 7.035 -10.608 1.00 92.69 81 LEU A O 1
ATOM 627 N N . SER A 1 82 ? 2.929 6.321 -10.751 1.00 88.81 82 SER A N 1
ATOM 628 C CA . SER A 1 82 ? 2.928 5.685 -9.430 1.00 88.81 82 SER A CA 1
ATOM 629 C C . SER A 1 82 ? 2.688 6.708 -8.314 1.00 88.81 82 SER A C 1
ATOM 631 O O . SER A 1 82 ? 1.810 6.498 -7.477 1.00 88.81 82 SER A O 1
ATOM 633 N N . SER A 1 83 ? 3.355 7.864 -8.363 1.00 94.50 83 SER A N 1
ATOM 634 C CA . SER A 1 83 ? 3.131 8.978 -7.435 1.00 94.50 83 SER A CA 1
ATOM 635 C C . SER A 1 83 ? 1.683 9.485 -7.476 1.00 94.50 83 SER A C 1
ATOM 637 O O . SER A 1 83 ? 1.049 9.647 -6.431 1.00 94.50 83 SER A O 1
ATOM 639 N N . GLY A 1 84 ? 1.108 9.641 -8.674 1.00 95.00 84 GLY A N 1
ATOM 640 C CA . GLY A 1 84 ? -0.289 10.0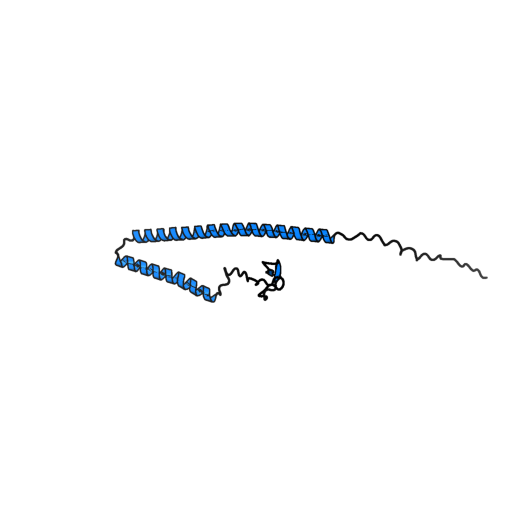41 -8.855 1.00 95.00 84 GLY A CA 1
ATOM 641 C C . GLY A 1 84 ? -1.274 9.054 -8.224 1.00 95.00 84 GLY A C 1
ATOM 642 O O . GLY A 1 84 ? -2.164 9.456 -7.472 1.00 95.00 84 GLY A O 1
ATOM 643 N N . THR A 1 85 ? -1.091 7.750 -8.459 1.00 91.25 85 THR A N 1
ATOM 644 C CA . THR A 1 85 ? -1.943 6.717 -7.840 1.00 91.25 85 THR A CA 1
ATOM 645 C C . THR A 1 85 ? -1.803 6.682 -6.317 1.00 91.25 85 THR A C 1
ATOM 647 O O . THR A 1 85 ? -2.812 6.596 -5.615 1.00 91.25 85 THR A O 1
ATOM 650 N N . ALA A 1 86 ? -0.586 6.836 -5.785 1.00 92.75 86 ALA A N 1
ATOM 651 C CA . ALA A 1 86 ? -0.348 6.911 -4.346 1.00 92.75 86 ALA A CA 1
ATOM 652 C C . ALA A 1 86 ? -1.039 8.132 -3.713 1.00 92.75 86 ALA A C 1
ATOM 654 O O . ALA A 1 86 ? -1.679 8.004 -2.668 1.00 92.75 86 ALA A O 1
ATOM 655 N N . ALA A 1 87 ? -0.986 9.298 -4.366 1.00 95.88 87 ALA A N 1
ATOM 656 C CA . ALA A 1 87 ? -1.674 10.505 -3.912 1.00 95.88 87 ALA A CA 1
ATOM 657 C C . ALA A 1 87 ? -3.205 10.337 -3.899 1.00 95.88 87 ALA A C 1
ATOM 659 O O . ALA A 1 87 ? -3.862 10.761 -2.945 1.00 95.88 87 ALA A O 1
ATOM 660 N N . LEU A 1 88 ? -3.781 9.674 -4.910 1.00 96.06 88 LEU A N 1
ATOM 661 C CA . LEU A 1 88 ? -5.216 9.361 -4.954 1.00 96.06 88 LEU A CA 1
ATOM 662 C C . LEU A 1 88 ? -5.636 8.425 -3.813 1.00 96.06 88 LEU A C 1
ATOM 664 O O . LEU A 1 88 ? -6.632 8.691 -3.134 1.00 96.06 88 LEU A O 1
ATOM 668 N N . LEU A 1 89 ? -4.859 7.368 -3.558 1.00 94.25 89 LEU A N 1
ATOM 669 C CA . LEU A 1 89 ? -5.097 6.467 -2.426 1.00 94.25 89 LEU A CA 1
ATOM 670 C C . LEU A 1 89 ? -5.002 7.218 -1.095 1.00 94.25 89 LEU A C 1
ATOM 672 O O . LEU A 1 89 ? -5.862 7.057 -0.229 1.00 94.25 89 LEU A O 1
ATOM 676 N N . PHE A 1 90 ? -4.009 8.096 -0.951 1.00 94.31 90 PHE A N 1
ATOM 677 C CA . PHE A 1 90 ? -3.840 8.909 0.248 1.00 94.31 90 PHE A CA 1
ATOM 678 C C . PHE A 1 90 ? -5.023 9.861 0.474 1.00 94.31 90 PHE A C 1
ATOM 680 O O . PHE A 1 90 ? -5.517 9.982 1.598 1.00 94.31 90 PHE A O 1
ATOM 687 N N . MET A 1 91 ? -5.538 10.491 -0.588 1.00 92.94 91 MET A N 1
ATOM 688 C CA . MET A 1 91 ? -6.740 11.328 -0.509 1.00 92.94 91 MET A CA 1
ATOM 689 C C . MET A 1 91 ? -7.973 10.527 -0.079 1.00 92.94 91 MET A C 1
ATOM 691 O O . MET A 1 91 ? -8.717 10.983 0.791 1.00 92.94 91 MET A O 1
ATOM 695 N N . LYS A 1 92 ? -8.155 9.309 -0.604 1.00 93.50 92 LYS A N 1
ATOM 696 C CA . LYS A 1 92 ? -9.260 8.424 -0.203 1.00 93.50 92 LYS A CA 1
ATOM 697 C C . LYS A 1 92 ? -9.164 7.979 1.253 1.00 93.50 92 LYS A C 1
ATOM 699 O O . LYS A 1 92 ? -10.160 8.011 1.973 1.00 93.50 92 LYS A O 1
ATOM 704 N N . ILE A 1 93 ? -7.966 7.641 1.725 1.00 91.25 93 ILE A N 1
ATOM 705 C CA . ILE A 1 93 ? -7.736 7.303 3.137 1.00 91.25 93 ILE A CA 1
ATOM 706 C C . ILE A 1 93 ? -8.046 8.507 4.037 1.00 91.25 93 ILE A C 1
ATOM 708 O O . ILE A 1 93 ? -8.675 8.355 5.086 1.00 91.25 93 ILE A O 1
ATOM 712 N N . LYS A 1 94 ? -7.657 9.719 3.622 1.00 91.00 94 LYS A N 1
ATOM 713 C CA . LYS A 1 94 ? -7.950 10.952 4.366 1.00 91.00 94 LYS A CA 1
ATOM 714 C C . LYS A 1 94 ? -9.456 11.224 4.463 1.00 91.00 94 LYS A C 1
ATOM 716 O O . LYS A 1 94 ? -9.929 11.624 5.527 1.00 91.00 94 LYS A O 1
ATOM 721 N N . GLU A 1 95 ? -10.202 10.978 3.387 1.00 92.38 95 GLU A N 1
ATOM 722 C CA . GLU A 1 95 ? -11.666 11.100 3.340 1.00 92.38 95 GLU A CA 1
ATOM 723 C C . GLU A 1 95 ? -12.345 10.144 4.342 1.00 92.38 95 GLU A C 1
ATOM 725 O O . GLU A 1 95 ? -13.197 10.553 5.139 1.00 92.38 95 GLU A O 1
ATOM 730 N N . ILE A 1 96 ? -11.888 8.890 4.383 1.00 88.75 96 ILE A N 1
ATOM 731 C CA . ILE A 1 96 ? -12.381 7.868 5.317 1.00 88.75 96 ILE A CA 1
ATOM 732 C C . ILE A 1 96 ? -12.031 8.236 6.769 1.00 88.75 96 ILE A C 1
ATOM 734 O O . ILE A 1 96 ? -12.900 8.248 7.640 1.00 88.75 96 ILE A O 1
ATOM 738 N N . ASN A 1 97 ? -10.794 8.643 7.056 1.00 87.00 97 ASN A N 1
ATOM 739 C CA . ASN A 1 97 ? -10.414 9.052 8.414 1.00 87.00 97 ASN A CA 1
ATOM 740 C C . ASN A 1 97 ? -11.216 10.268 8.915 1.00 87.00 97 ASN A C 1
ATOM 742 O O . ASN A 1 97 ? -11.530 10.365 10.105 1.00 87.00 97 ASN A O 1
ATOM 746 N N . GLY A 1 98 ? -11.598 11.179 8.015 1.00 87.56 98 GLY A N 1
ATOM 747 C CA . GLY A 1 98 ? -12.463 12.312 8.344 1.00 87.56 98 GLY A CA 1
ATOM 748 C C . GLY A 1 98 ? -13.867 11.893 8.793 1.00 87.56 98 GLY A C 1
ATOM 749 O O . GLY A 1 98 ? -14.413 12.478 9.733 1.00 87.56 98 GLY A O 1
ATOM 750 N N . THR A 1 99 ? -14.449 10.867 8.165 1.00 87.31 99 THR A N 1
ATOM 751 C CA . THR A 1 99 ? -15.767 10.337 8.555 1.00 87.31 99 THR A CA 1
ATOM 752 C C . THR A 1 99 ? -15.706 9.562 9.871 1.00 87.31 99 THR A C 1
ATOM 754 O O . THR A 1 99 ? -16.565 9.776 10.731 1.00 87.31 99 THR A O 1
ATOM 757 N N . PHE A 1 100 ? -14.648 8.777 10.101 1.00 84.06 100 PHE A N 1
ATOM 758 C CA . PHE A 1 100 ? -14.436 8.091 11.382 1.00 84.06 100 PHE A CA 1
ATOM 759 C C . PHE A 1 100 ? -14.304 9.060 12.560 1.00 84.06 100 PHE A C 1
ATOM 761 O O . PHE A 1 100 ? -14.953 8.863 13.587 1.00 84.06 100 PHE A O 1
ATOM 768 N N . LYS A 1 101 ? -13.553 10.158 12.401 1.00 86.88 101 LYS A N 1
ATOM 769 C CA . LYS A 1 101 ? -13.395 11.158 13.469 1.00 86.88 101 LYS A CA 1
ATOM 770 C C . LYS A 1 101 ? -14.730 11.810 13.852 1.00 86.88 101 LYS A C 1
ATOM 772 O O . LYS A 1 101 ? -15.003 12.015 15.033 1.00 86.88 101 LYS A O 1
ATOM 777 N N . LYS A 1 102 ? -15.602 12.078 12.868 1.00 85.81 102 LYS A N 1
ATOM 778 C CA . LYS A 1 102 ? -16.964 12.593 13.116 1.00 85.81 102 LYS A CA 1
ATOM 779 C C . LYS A 1 102 ? -17.848 11.569 13.838 1.00 85.81 102 LYS A C 1
ATOM 781 O O . LYS A 1 102 ? -18.625 11.954 14.712 1.00 85.81 102 LYS A O 1
ATOM 786 N N . ALA A 1 103 ? -17.737 10.284 13.498 1.00 82.31 103 ALA A N 1
ATOM 787 C CA . ALA A 1 103 ? -18.477 9.213 14.167 1.00 82.31 103 ALA A CA 1
ATOM 788 C C . ALA A 1 103 ? -18.018 9.014 15.623 1.00 82.31 103 ALA A C 1
ATOM 790 O O . ALA A 1 103 ? -18.852 8.851 16.516 1.00 82.31 103 ALA A O 1
ATOM 791 N N . GLU A 1 104 ? -16.711 9.104 15.885 1.00 88.00 104 GLU A N 1
ATOM 792 C CA . GLU A 1 104 ? -16.156 9.001 17.238 1.00 88.00 104 GLU A CA 1
ATOM 793 C C . GLU A 1 104 ? -16.641 10.145 18.144 1.00 88.00 104 GLU A C 1
ATOM 795 O O . GLU A 1 104 ? -17.058 9.903 19.279 1.00 88.00 104 GLU A O 1
ATOM 800 N N . SER A 1 105 ? -16.687 11.384 17.634 1.00 84.81 105 SER A N 1
ATOM 801 C CA . SER A 1 105 ? -17.233 12.523 18.387 1.00 84.81 105 SER A CA 1
ATOM 802 C C . SER A 1 105 ? -18.707 12.336 18.766 1.00 84.81 105 SER A C 1
ATOM 804 O O . SER A 1 105 ? -19.096 12.699 19.875 1.00 84.81 105 SER A O 1
ATOM 806 N N . ARG A 1 106 ? -19.531 11.726 17.898 1.00 81.81 106 ARG A N 1
ATOM 807 C CA . ARG A 1 106 ? -20.945 11.443 18.217 1.00 81.81 106 ARG A CA 1
ATOM 808 C C . ARG A 1 106 ? -21.100 10.400 19.324 1.00 81.81 106 ARG A C 1
ATOM 810 O O . ARG A 1 106 ? -21.985 10.553 20.160 1.00 81.81 106 ARG A O 1
ATOM 817 N N . ARG A 1 107 ? -20.227 9.386 19.376 1.00 79.81 107 ARG A N 1
ATOM 818 C CA . ARG A 1 107 ? -20.234 8.384 20.459 1.00 79.81 107 ARG A CA 1
ATOM 819 C C . ARG A 1 107 ? -19.873 8.993 21.811 1.00 79.81 107 ARG A C 1
ATOM 821 O O . ARG A 1 107 ? -20.560 8.724 22.788 1.00 79.81 107 ARG A O 1
ATOM 828 N N . LYS A 1 108 ? -18.856 9.865 21.863 1.00 84.19 108 LYS A N 1
ATOM 829 C CA . LYS A 1 108 ? -18.476 10.549 23.115 1.00 84.19 108 LYS A CA 1
ATOM 830 C C . LYS A 1 108 ? -19.616 11.413 23.667 1.00 84.19 108 LYS A C 1
ATOM 832 O O . LYS A 1 108 ? -19.877 11.371 24.862 1.00 84.19 108 LYS A O 1
ATOM 837 N N . ILE A 1 109 ? -20.340 12.130 22.802 1.00 84.69 109 ILE A N 1
ATOM 838 C CA . ILE A 1 109 ? -21.510 12.932 23.209 1.00 84.69 109 ILE A CA 1
ATOM 839 C C . ILE A 1 109 ? -22.681 12.037 23.660 1.00 84.69 109 ILE A C 1
ATOM 841 O O . ILE A 1 109 ? -23.366 12.372 24.624 1.00 84.69 109 ILE A O 1
ATOM 845 N N . GLY A 1 110 ? -22.905 10.900 22.991 1.00 81.50 110 GLY A N 1
ATOM 846 C CA . GLY A 1 110 ? -23.937 9.927 23.369 1.00 81.50 110 GLY A CA 1
ATOM 847 C C . GLY A 1 110 ? -23.723 9.347 24.769 1.00 81.50 110 GLY A C 1
ATOM 848 O O . GLY A 1 110 ? -24.634 9.412 25.593 1.00 81.50 110 GLY A O 1
ATOM 849 N N . ASN A 1 111 ? -22.504 8.883 25.062 1.00 80.94 111 ASN A N 1
ATOM 850 C CA . ASN A 1 111 ? -22.165 8.308 26.368 1.00 80.94 111 ASN A CA 1
ATOM 851 C C . ASN A 1 111 ? -22.332 9.327 27.508 1.00 80.94 111 ASN A C 1
ATOM 853 O O . ASN A 1 111 ? -22.940 9.003 28.522 1.00 80.94 111 ASN A O 1
ATOM 857 N N . LEU A 1 112 ? -21.891 10.579 27.317 1.00 83.56 112 LEU A N 1
ATOM 858 C CA . LEU A 1 112 ? -22.078 11.648 28.313 1.00 83.56 112 LEU A CA 1
ATOM 859 C C . LEU A 1 112 ? -23.563 11.928 28.602 1.00 83.56 112 LEU A C 1
ATOM 861 O O . LEU A 1 112 ? -23.943 12.230 29.734 1.00 83.56 112 LEU A O 1
ATOM 865 N N . ARG A 1 113 ? -24.427 11.816 27.584 1.00 83.81 113 ARG A N 1
ATOM 866 C CA . ARG A 1 113 ? -25.872 12.011 27.748 1.00 83.81 113 ARG A CA 1
ATOM 867 C C . ARG A 1 113 ? -26.513 10.876 28.549 1.00 83.81 113 ARG A C 1
ATOM 869 O O . ARG A 1 113 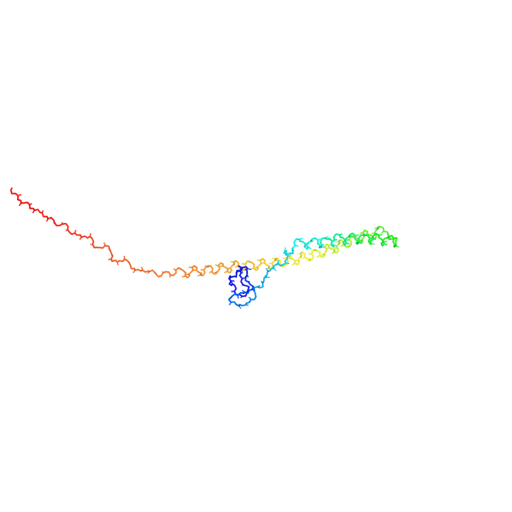? -27.373 11.158 29.380 1.00 83.81 113 AR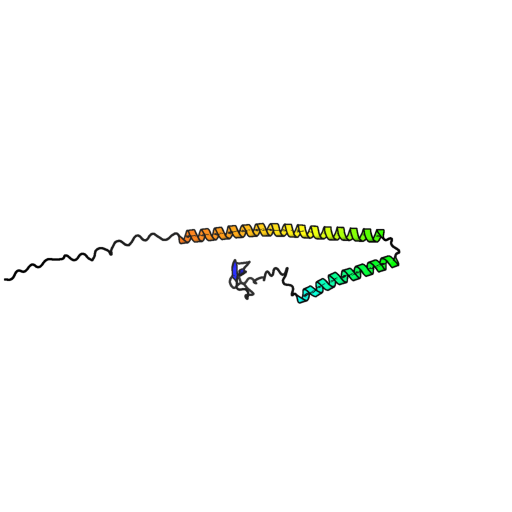G A O 1
ATOM 876 N N . GLU A 1 114 ? -26.118 9.625 28.328 1.00 79.88 114 GLU A N 1
ATOM 877 C CA . GLU A 1 114 ? -26.605 8.496 29.136 1.00 79.88 114 GLU A CA 1
ATOM 878 C C . GLU A 1 114 ? -26.116 8.571 30.585 1.00 79.88 114 GLU A C 1
ATOM 880 O O . GLU A 1 114 ? -26.911 8.377 31.506 1.00 79.88 114 GLU A O 1
ATOM 885 N N . GLU A 1 115 ? -24.858 8.961 30.793 1.00 76.62 115 GLU A N 1
ATOM 886 C CA . GLU A 1 115 ? -24.281 9.143 32.128 1.00 76.62 115 GLU A CA 1
ATOM 887 C C . GLU A 1 115 ? -25.045 10.218 32.924 1.00 76.62 115 GLU A C 1
ATOM 889 O O . GLU A 1 115 ? -25.426 9.997 34.074 1.00 76.62 115 GLU A O 1
ATOM 894 N N . SER A 1 116 ? -25.406 11.339 32.282 1.00 78.69 116 SER A N 1
ATOM 895 C CA . SER A 1 116 ? -26.213 12.394 32.920 1.00 78.69 116 SER A CA 1
ATOM 896 C C . SER A 1 116 ? -27.634 11.951 33.306 1.00 78.69 116 SER A C 1
ATOM 898 O O . SER A 1 116 ? -28.158 12.398 34.328 1.00 78.69 116 SER A O 1
ATOM 900 N N . LYS A 1 117 ? -28.257 11.037 32.543 1.00 77.62 117 LYS A N 1
ATOM 901 C CA . LYS A 1 117 ? -29.583 10.491 32.884 1.00 77.62 117 LYS A CA 1
ATOM 902 C C . LYS A 1 117 ? -29.525 9.581 34.109 1.00 77.62 117 LYS A C 1
ATOM 904 O O . LYS A 1 117 ? -30.386 9.694 34.977 1.00 77.62 117 LYS A O 1
ATOM 909 N N . GLN A 1 118 ? -28.498 8.736 34.217 1.00 75.38 118 GLN A N 1
ATOM 910 C CA . GLN A 1 118 ? -28.338 7.861 35.385 1.00 75.38 118 GLN A CA 1
ATOM 911 C C . GLN A 1 118 ? -28.082 8.641 36.683 1.00 75.38 118 GLN A C 1
ATOM 913 O O . GLN A 1 118 ? -28.510 8.206 37.753 1.00 75.38 118 GLN A O 1
ATOM 918 N N . ILE A 1 119 ? -27.417 9.799 36.605 1.00 75.00 119 ILE A N 1
ATOM 919 C CA . ILE A 1 119 ? -27.199 10.672 37.769 1.00 75.00 119 ILE A CA 1
ATOM 920 C C . ILE A 1 119 ? -28.514 11.335 38.212 1.00 75.00 119 ILE A C 1
ATOM 922 O O . ILE A 1 119 ? -28.779 11.421 39.411 1.00 75.00 119 ILE A O 1
ATOM 926 N N . GLY A 1 120 ? -29.370 11.742 37.267 1.00 66.38 120 GLY A N 1
A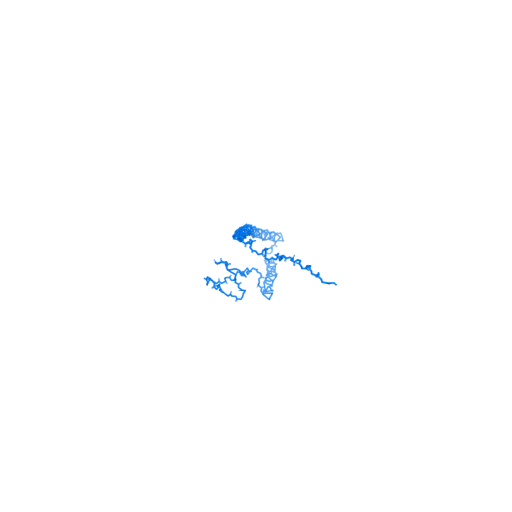TOM 927 C CA . GLY A 1 120 ? -30.678 12.330 37.577 1.00 66.38 120 GLY A CA 1
ATOM 928 C C . GLY A 1 120 ? -31.636 11.364 38.283 1.00 66.38 120 GLY A C 1
ATOM 929 O O . GLY A 1 120 ? -32.357 11.768 39.191 1.00 66.38 120 GLY A O 1
ATOM 930 N N . GLU A 1 121 ? -31.606 10.081 37.921 1.00 62.81 121 GLU A N 1
ATOM 931 C CA . GLU A 1 121 ? -32.515 9.071 38.482 1.00 62.81 121 GLU A CA 1
ATOM 932 C C . GLU A 1 121 ? -32.084 8.586 39.878 1.00 62.81 121 GLU A C 1
ATOM 934 O O . GLU A 1 121 ? -32.925 8.319 40.734 1.00 62.81 121 GLU A O 1
ATOM 939 N N . LYS A 1 122 ? -30.776 8.568 40.172 1.00 60.78 122 LYS A N 1
ATOM 940 C CA . LYS A 1 122 ? -30.262 8.213 41.510 1.00 60.78 122 LYS A CA 1
ATOM 941 C C . LYS A 1 122 ? -30.373 9.339 42.546 1.00 60.78 122 LYS A C 1
ATOM 943 O O . LYS A 1 122 ? -30.165 9.083 43.729 1.00 60.78 122 LYS A O 1
ATOM 948 N N . SER A 1 123 ? -30.711 10.563 42.137 1.00 56.34 123 SER A N 1
ATOM 949 C CA . SER A 1 123 ? -30.840 11.710 43.049 1.00 56.34 123 SER A CA 1
ATOM 950 C C . SER A 1 123 ? -32.232 11.860 43.679 1.00 56.34 123 SER A C 1
ATOM 952 O O . SER A 1 123 ? -32.419 12.750 44.510 1.00 56.34 123 SER A O 1
ATOM 954 N N . PHE A 1 124 ? -33.211 11.017 43.337 1.00 54.44 124 PHE A N 1
ATOM 955 C CA . PHE A 1 124 ? -34.527 11.050 43.981 1.00 54.44 124 PHE A CA 1
ATOM 956 C C . PHE A 1 124 ? -34.556 10.114 45.197 1.00 54.44 124 PHE A C 1
ATOM 958 O O . PHE A 1 124 ? -35.253 9.104 45.222 1.00 54.44 124 PHE A O 1
ATOM 965 N N . VAL A 1 125 ? -33.763 10.435 46.222 1.00 62.69 125 VAL A N 1
ATOM 966 C CA . VAL A 1 125 ? -33.967 9.852 47.553 1.00 62.69 125 VAL A CA 1
ATOM 967 C C . VAL A 1 125 ? -35.119 10.633 48.191 1.00 62.69 125 VAL A C 1
ATOM 969 O O . VAL A 1 125 ? -34.961 11.835 48.419 1.00 62.69 125 VAL A O 1
ATOM 972 N N . PRO A 1 126 ? -36.286 10.019 48.462 1.00 58.59 126 PRO A N 1
ATOM 973 C CA . PRO A 1 126 ? -37.322 10.695 49.223 1.00 58.59 126 PRO A CA 1
ATOM 974 C C . PRO A 1 126 ? -36.735 11.046 50.589 1.00 58.59 126 PRO A C 1
ATOM 976 O O . PRO A 1 126 ? -36.231 10.177 51.300 1.00 58.59 126 PRO A O 1
ATOM 979 N N . ILE A 1 127 ? -36.760 12.330 50.940 1.00 60.78 127 ILE A N 1
ATOM 980 C CA . ILE A 1 127 ? -36.329 12.807 52.251 1.00 60.78 127 ILE A CA 1
ATOM 981 C C . ILE A 1 127 ? -37.271 12.169 53.278 1.00 60.78 127 ILE A C 1
ATOM 983 O O . ILE A 1 127 ? -38.402 12.621 53.462 1.00 60.78 127 ILE A O 1
ATOM 987 N N . SER A 1 128 ? -36.838 11.078 53.911 1.00 56.56 128 SER A N 1
ATOM 988 C CA . SER A 1 128 ? -37.586 10.435 54.985 1.00 56.56 128 SER A CA 1
ATOM 989 C C . SER A 1 128 ? -37.402 11.260 56.258 1.00 56.56 128 SER A C 1
ATOM 991 O O . SER A 1 128 ? -36.433 11.092 57.002 1.00 56.56 128 SER A O 1
ATOM 993 N N . TRP A 1 129 ? -38.326 12.184 56.499 1.00 56.34 129 TRP A N 1
ATOM 994 C CA . TRP A 1 129 ? -38.440 12.900 57.765 1.00 56.34 129 TRP A CA 1
ATOM 995 C C . TRP A 1 129 ? -38.979 11.953 58.842 1.00 56.34 129 TRP A C 1
ATOM 997 O O . TRP A 1 129 ? -40.178 11.932 59.100 1.00 56.34 129 TRP A O 1
ATOM 1007 N N . SER A 1 130 ? -38.128 11.145 59.477 1.00 64.44 130 SER A N 1
ATOM 1008 C CA . SER A 1 130 ? -38.530 10.470 60.720 1.00 64.44 130 SER A CA 1
ATOM 1009 C C . SER A 1 130 ? -37.342 10.083 61.600 1.00 64.44 130 SER A C 1
ATOM 1011 O O . SER A 1 130 ? -36.958 8.918 61.653 1.00 64.44 130 SER A O 1
ATOM 1013 N N . VAL A 1 131 ? -36.780 11.044 62.337 1.00 51.09 131 VAL A N 1
ATOM 1014 C CA . VAL A 1 131 ? -36.106 10.735 63.614 1.00 51.09 131 VAL A CA 1
ATOM 1015 C C . VAL A 1 131 ? -36.321 11.876 64.621 1.00 51.09 131 VAL A C 1
ATOM 1017 O O . VAL A 1 131 ? -35.387 12.454 65.165 1.00 51.09 131 VAL A O 1
ATOM 1020 N N . THR A 1 132 ? -37.577 12.209 64.894 1.00 55.66 132 THR A N 1
ATOM 1021 C CA . THR A 1 132 ? -37.995 12.552 66.260 1.00 55.66 132 THR A CA 1
ATOM 1022 C C . THR A 1 132 ? -38.480 11.241 66.871 1.00 55.66 132 THR A C 1
ATOM 1024 O O . THR A 1 132 ? -39.260 10.578 66.204 1.00 55.66 132 THR A O 1
ATOM 1027 N N . ASP A 1 133 ? -37.930 10.810 68.020 1.00 56.53 133 ASP A N 1
ATOM 1028 C CA . ASP A 1 133 ? -38.621 9.980 69.049 1.00 56.53 133 ASP A CA 1
ATOM 1029 C C . ASP A 1 133 ? -37.699 9.176 69.991 1.00 56.53 133 ASP A C 1
ATOM 1031 O O . ASP A 1 133 ? -38.192 8.510 70.901 1.00 56.53 133 ASP A O 1
ATOM 1035 N N . LYS A 1 134 ? -36.361 9.230 69.870 1.00 51.28 134 LYS A N 1
ATOM 1036 C CA . LYS A 1 134 ? -35.479 8.405 70.735 1.00 51.28 134 LYS A CA 1
ATOM 1037 C C . LYS A 1 134 ? -34.552 9.125 71.719 1.00 51.28 134 LYS A C 1
ATOM 1039 O O . LYS A 1 134 ? -33.754 8.447 72.360 1.00 51.28 134 LYS A O 1
ATOM 1044 N N . THR A 1 135 ? -34.680 10.434 71.944 1.00 54.97 135 THR A N 1
ATOM 1045 C CA . THR A 1 135 ? -33.698 11.173 72.775 1.00 54.97 135 THR A CA 1
ATOM 1046 C C . THR A 1 135 ? -34.171 11.629 74.163 1.00 54.97 135 THR A C 1
ATOM 1048 O O . THR A 1 135 ? -33.424 12.323 74.840 1.00 54.97 135 THR A O 1
ATOM 1051 N N . THR A 1 136 ? -35.352 11.235 74.653 1.00 57.06 136 THR A N 1
ATOM 1052 C CA . THR A 1 136 ? -35.895 11.774 75.930 1.00 57.06 136 THR A CA 1
ATOM 1053 C C . THR A 1 136 ? -36.057 10.784 77.089 1.00 57.06 136 THR A C 1
ATOM 1055 O O . THR A 1 136 ? -36.579 11.165 78.132 1.00 57.06 136 THR A O 1
ATOM 1058 N N . LYS A 1 137 ? -35.577 9.534 76.999 1.00 54.31 137 LYS A N 1
ATOM 1059 C CA . LYS A 1 137 ? -35.825 8.530 78.062 1.00 54.31 137 LYS A CA 1
ATOM 1060 C C . LYS A 1 137 ? -34.833 8.463 79.238 1.00 54.31 137 LYS A C 1
ATOM 1062 O O . LYS A 1 137 ? -35.042 7.628 80.107 1.00 54.31 137 LYS A O 1
ATOM 1067 N N . ASN A 1 138 ? -33.829 9.339 79.348 1.00 54.53 138 ASN A N 1
ATOM 1068 C CA . ASN A 1 138 ? -32.840 9.281 80.444 1.00 54.53 138 ASN A CA 1
ATOM 1069 C C . ASN A 1 138 ? -32.762 10.559 81.297 1.00 54.53 138 ASN A C 1
ATOM 1071 O O . ASN A 1 138 ? -31.694 11.140 81.464 1.00 54.53 138 ASN A O 1
ATOM 1075 N N . LEU A 1 139 ? -33.882 10.974 81.892 1.00 55.22 139 LEU A N 1
ATOM 1076 C CA . LEU A 1 139 ? -33.869 11.882 83.044 1.00 55.22 139 LEU A CA 1
ATOM 1077 C C . LEU A 1 139 ? -34.573 11.196 84.219 1.00 55.22 139 LEU A C 1
ATOM 1079 O O . LEU A 1 139 ? -35.781 11.316 84.406 1.00 55.22 139 LEU A O 1
ATOM 1083 N N . LEU A 1 140 ? -33.804 10.430 84.996 1.00 60.12 140 LEU A N 1
ATOM 1084 C CA . LEU A 1 140 ? -34.221 9.949 86.312 1.00 60.12 140 LEU A CA 1
ATOM 1085 C C . LEU A 1 140 ? -34.069 11.090 87.338 1.00 60.12 140 LEU A C 1
ATOM 1087 O O . LEU A 1 140 ? -33.004 11.708 87.399 1.00 60.12 140 LEU A O 1
ATOM 1091 N N . PRO A 1 141 ? -35.085 11.365 88.174 1.00 58.56 141 PRO A N 1
ATOM 1092 C CA . PRO A 1 141 ? -34.972 12.331 89.258 1.00 58.56 141 PRO A CA 1
ATOM 1093 C C . PRO A 1 141 ? -34.143 11.755 90.418 1.00 58.56 141 PRO A C 1
ATOM 1095 O O . PRO A 1 141 ? -34.520 10.768 91.050 1.00 58.56 141 PRO A O 1
ATOM 1098 N N . ASN A 1 142 ? -33.022 12.406 90.732 1.00 53.47 142 ASN A N 1
ATOM 1099 C CA . ASN A 1 142 ? -32.228 12.143 91.931 1.00 53.47 142 ASN A CA 1
ATOM 1100 C C . ASN A 1 142 ? -32.969 12.698 93.165 1.00 53.47 142 ASN A C 1
ATOM 1102 O O . ASN A 1 142 ? -32.912 13.893 93.464 1.00 53.47 142 ASN A O 1
ATOM 1106 N N . LYS A 1 143 ? -33.728 11.835 93.854 1.00 58.53 143 LYS A N 1
ATOM 1107 C CA . LYS A 1 143 ? -34.454 12.170 95.086 1.00 58.53 143 LYS A CA 1
ATOM 1108 C C . LYS A 1 143 ? -33.594 11.833 96.310 1.00 58.53 143 LYS A C 1
ATOM 1110 O O . LYS A 1 143 ? -33.489 10.678 96.711 1.00 58.53 143 LYS A O 1
ATOM 1115 N N . LYS A 1 144 ? -33.028 12.891 96.899 1.00 60.25 144 LYS A N 1
ATOM 1116 C CA . LYS A 1 144 ? -32.497 13.010 98.271 1.00 60.25 144 LYS A CA 1
ATOM 1117 C C . LYS A 1 144 ? -33.155 12.043 99.270 1.00 60.25 144 LYS A C 1
ATOM 1119 O O . LYS A 1 144 ? -34.378 12.056 99.422 1.00 60.25 144 LYS A O 1
ATOM 1124 N N . ARG A 1 145 ? -32.336 11.353 100.070 1.00 56.34 145 ARG A N 1
ATOM 1125 C CA . ARG A 1 145 ? -32.720 10.884 101.409 1.00 56.34 145 ARG A CA 1
ATOM 1126 C C . ARG A 1 145 ? -31.688 11.399 102.411 1.00 56.34 145 ARG A C 1
ATOM 1128 O O . ARG A 1 145 ? -30.541 10.974 102.402 1.00 56.34 145 ARG A O 1
ATOM 1135 N N . ILE A 1 146 ? -32.111 12.386 103.196 1.00 61.31 146 ILE A N 1
ATOM 1136 C CA . ILE A 1 146 ? -31.445 12.840 104.415 1.00 61.31 146 ILE A CA 1
ATOM 1137 C C . ILE A 1 146 ? -32.156 12.104 105.551 1.00 61.31 146 ILE A C 1
ATOM 1139 O O . ILE A 1 146 ? -33.359 12.283 105.725 1.00 61.31 146 ILE A O 1
ATOM 1143 N N . THR A 1 147 ? -31.413 11.285 106.280 1.00 58.44 147 THR A N 1
ATOM 1144 C CA . THR A 1 147 ? -31.737 10.704 107.592 1.00 58.44 147 THR A CA 1
ATOM 1145 C C . THR A 1 147 ? -30.370 10.592 108.281 1.00 58.44 147 THR A C 1
ATOM 1147 O O . THR A 1 147 ? -29.488 9.966 107.708 1.00 58.44 147 THR A O 1
ATOM 1150 N N . GLY A 1 148 ? -30.039 11.248 109.391 1.00 56.31 148 GLY A N 1
ATOM 1151 C CA . GLY A 1 148 ? -30.890 11.844 110.415 1.00 56.31 148 GLY A CA 1
ATOM 1152 C C . GLY A 1 148 ? -31.167 10.852 111.544 1.00 56.31 148 GLY A C 1
ATOM 1153 O O . GLY A 1 148 ? -32.328 10.609 111.822 1.00 56.31 148 GLY A O 1
ATOM 1154 N N . GLU A 1 149 ? -30.113 10.277 112.124 1.00 57.12 149 GLU A N 1
ATOM 1155 C CA . GLU A 1 149 ? -30.048 9.502 113.378 1.00 57.12 149 GLU A CA 1
ATOM 1156 C C . GLU A 1 149 ? -28.585 9.640 113.854 1.00 57.12 149 GLU A C 1
ATOM 1158 O O . GLU A 1 149 ? -27.686 9.584 113.016 1.00 57.12 149 GLU A O 1
ATOM 1163 N N . LEU A 1 150 ? -28.217 9.845 115.114 1.00 50.34 150 LEU A N 1
ATOM 1164 C CA . LEU A 1 150 ? -28.903 10.153 116.366 1.00 50.34 150 LEU A CA 1
ATOM 1165 C C . LEU A 1 150 ? -27.803 10.667 117.316 1.00 50.34 150 LEU A C 1
ATOM 1167 O O . LEU A 1 150 ? -26.659 10.170 117.182 1.00 50.34 150 LEU A O 1
#

Foldseek 3Di:
DAAPVPGDDDDPPDQADPPPRHGSPPPPPVVPPPPPVVVVVVVCCVVVVVVVVVVVVVVVCVVVVDDPVVVVVVVVVVVVVVVVVVVVVVVVVVVVVVVVVVVVVVVVVVVVVVVVVVVVVVPPDPPPPDPDDPDPDPDDDPDDDDDDDD